Protein AF-A0A961G6R4-F1 (afdb_monomer_lite)

Structure (mmCIF, N/CA/C/O backbone):
data_AF-A0A961G6R4-F1
#
_entry.id   AF-A0A961G6R4-F1
#
loop_
_atom_site.group_PDB
_atom_site.id
_atom_site.type_symbol
_atom_site.label_atom_id
_atom_site.label_alt_id
_atom_site.label_comp_id
_atom_site.label_asym_id
_atom_site.label_entity_id
_atom_site.label_seq_id
_atom_site.pdbx_PDB_ins_code
_atom_site.Cartn_x
_atom_site.Cartn_y
_atom_site.Cartn_z
_atom_site.occupancy
_atom_site.B_iso_or_equiv
_atom_site.auth_seq_id
_atom_site.auth_comp_id
_atom_site.auth_asym_id
_atom_site.auth_atom_id
_atom_site.pdbx_PDB_model_num
ATOM 1 N N . MET A 1 1 ? -37.077 17.830 -6.911 1.00 48.38 1 MET A N 1
ATOM 2 C CA . MET A 1 1 ? -36.788 17.066 -8.149 1.00 48.38 1 MET A CA 1
ATOM 3 C C . MET A 1 1 ? -35.279 16.783 -8.187 1.00 48.38 1 MET A C 1
ATOM 5 O O . MET A 1 1 ? -34.635 16.987 -9.205 1.00 48.38 1 MET A O 1
ATOM 9 N N . ASP A 1 2 ? -34.713 16.313 -7.059 1.00 54.62 2 ASP A N 1
ATOM 10 C CA . ASP A 1 2 ? -33.276 16.476 -6.733 1.00 54.62 2 ASP A CA 1
ATOM 11 C C . ASP A 1 2 ? -32.543 15.176 -6.370 1.00 54.62 2 ASP A C 1
ATOM 13 O O . ASP A 1 2 ? -31.316 15.143 -6.306 1.00 54.62 2 ASP A O 1
ATOM 17 N N . THR A 1 3 ? -33.260 14.065 -6.207 1.00 58.22 3 THR A N 1
ATOM 18 C CA . THR A 1 3 ? -32.663 12.764 -5.862 1.00 58.22 3 THR A CA 1
ATOM 19 C C . THR A 1 3 ? -31.871 12.145 -7.023 1.00 58.22 3 THR A C 1
ATOM 21 O O . THR A 1 3 ? -30.867 11.470 -6.801 1.00 58.22 3 THR A O 1
ATOM 24 N N . SER A 1 4 ? -32.246 12.428 -8.279 1.00 57.31 4 SER A N 1
ATOM 25 C CA . SER A 1 4 ? -31.562 11.881 -9.465 1.00 57.31 4 SER A CA 1
ATOM 26 C C . SER A 1 4 ? -30.186 12.512 -9.726 1.00 57.31 4 SER A C 1
ATOM 28 O O . SER A 1 4 ? -29.260 11.807 -10.129 1.00 57.31 4 SER A O 1
ATOM 30 N N . LYS A 1 5 ? -30.011 13.816 -9.456 1.00 56.66 5 LYS A N 1
ATOM 31 C CA . LYS A 1 5 ? -28.704 14.488 -9.587 1.00 56.66 5 LYS A CA 1
ATOM 32 C C . LYS A 1 5 ? -27.712 13.973 -8.545 1.00 56.66 5 LYS A C 1
ATOM 34 O O . LYS A 1 5 ? -26.575 13.686 -8.901 1.00 56.66 5 LYS A O 1
ATOM 39 N N . SER A 1 6 ? -28.165 13.791 -7.303 1.00 62.06 6 SER A N 1
ATOM 40 C CA . SER A 1 6 ? -27.353 13.244 -6.208 1.00 62.06 6 SER A CA 1
ATOM 41 C C . SER A 1 6 ? -26.904 11.802 -6.483 1.00 62.06 6 SER A C 1
ATOM 43 O O . SER A 1 6 ? -25.732 11.494 -6.305 1.00 62.06 6 SER A O 1
ATOM 45 N N . SER A 1 7 ? -27.781 10.951 -7.035 1.00 69.62 7 SER A N 1
ATOM 46 C CA . SER A 1 7 ? -27.432 9.572 -7.419 1.00 69.62 7 SER A CA 1
ATOM 47 C C . SER A 1 7 ? -26.374 9.505 -8.529 1.00 69.62 7 SER A C 1
ATOM 49 O O . SER A 1 7 ? -25.416 8.745 -8.411 1.00 69.62 7 SER A O 1
ATOM 51 N N . LYS A 1 8 ? -26.485 10.331 -9.579 1.00 73.31 8 LYS A N 1
ATOM 52 C CA . LYS A 1 8 ? -25.474 10.379 -10.654 1.00 73.31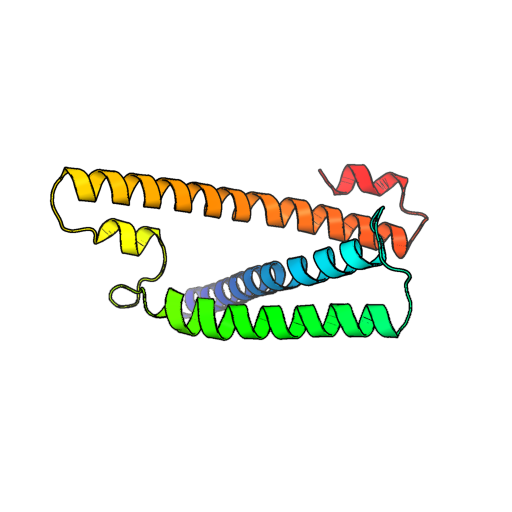 8 LYS A CA 1
ATOM 53 C C . LYS A 1 8 ? -24.127 10.913 -10.160 1.00 73.31 8 LYS A C 1
ATOM 55 O O . LYS A 1 8 ? -23.086 10.415 -10.578 1.00 73.31 8 LYS A O 1
ATOM 60 N N . LEU A 1 9 ? -24.154 11.895 -9.257 1.00 77.19 9 LEU A N 1
ATOM 61 C CA . LEU A 1 9 ? -22.950 12.442 -8.634 1.00 77.19 9 LEU A CA 1
ATOM 62 C C . LEU A 1 9 ? -22.281 11.412 -7.710 1.00 77.19 9 LEU A C 1
ATOM 64 O O . LEU A 1 9 ? -21.065 11.263 -7.744 1.00 77.19 9 LEU A O 1
ATOM 68 N N . ALA A 1 10 ? -23.076 10.656 -6.946 1.00 81.69 10 ALA A N 1
ATOM 69 C CA . ALA A 1 10 ? -22.595 9.576 -6.091 1.00 81.69 10 ALA A CA 1
ATOM 70 C C . ALA A 1 10 ? -21.928 8.461 -6.907 1.00 81.69 10 ALA A C 1
ATOM 72 O O . ALA A 1 10 ? -20.819 8.061 -6.579 1.00 81.69 10 ALA A O 1
ATOM 73 N N . VAL A 1 11 ? -22.538 8.027 -8.017 1.00 86.38 11 VAL A N 1
ATOM 74 C CA . VAL A 1 11 ? -21.930 7.032 -8.919 1.00 86.38 11 VAL A CA 1
ATOM 75 C C . VAL A 1 11 ? -20.605 7.542 -9.492 1.00 86.38 11 VAL A C 1
ATOM 77 O O . VAL A 1 11 ? -19.625 6.801 -9.500 1.00 86.38 11 VAL A O 1
ATOM 80 N N . GLY A 1 12 ? -20.542 8.808 -9.919 1.00 87.50 12 GLY A N 1
ATOM 81 C CA . GLY A 1 12 ? -19.299 9.416 -10.406 1.00 87.50 12 GLY A CA 1
ATOM 82 C C . GLY A 1 12 ? -18.192 9.435 -9.348 1.00 87.50 12 GLY A C 1
ATOM 83 O O . GLY A 1 12 ? -17.055 9.074 -9.642 1.00 87.50 12 GLY A O 1
ATOM 84 N N . LEU A 1 13 ? -18.532 9.783 -8.104 1.00 88.19 13 LEU A N 1
ATOM 85 C CA . LEU A 1 13 ? -17.597 9.765 -6.977 1.00 88.19 13 LEU A CA 1
ATOM 86 C C . LEU A 1 13 ? -17.134 8.347 -6.630 1.00 88.19 13 LEU A C 1
ATOM 88 O O . LEU A 1 13 ? -15.949 8.145 -6.386 1.00 88.19 13 LEU A O 1
ATOM 92 N N . THR A 1 14 ? -18.029 7.356 -6.646 1.00 87.44 14 THR A N 1
ATOM 93 C CA . THR A 1 14 ? -17.670 5.955 -6.386 1.00 87.44 14 THR A CA 1
ATOM 94 C C . THR A 1 14 ? -16.736 5.412 -7.462 1.00 87.44 14 THR A C 1
ATOM 96 O O . THR A 1 14 ? -15.726 4.801 -7.129 1.00 87.44 14 THR A O 1
ATOM 99 N N . VAL A 1 15 ? -17.021 5.667 -8.742 1.00 89.75 15 VAL A N 1
ATOM 100 C CA . VAL A 1 15 ? -16.141 5.249 -9.847 1.00 89.75 15 VAL A CA 1
ATOM 101 C C . VAL A 1 15 ? -14.783 5.945 -9.754 1.00 89.75 15 VAL A C 1
ATOM 103 O O . VAL A 1 15 ? -13.758 5.289 -9.926 1.00 89.75 15 VAL A O 1
ATOM 106 N N . GLY A 1 16 ? -14.759 7.239 -9.419 1.00 86.44 16 GLY A N 1
ATOM 107 C CA . GLY A 1 16 ? -13.517 7.976 -9.183 1.00 86.44 16 GLY A CA 1
ATOM 108 C C . GLY A 1 16 ? -12.700 7.393 -8.028 1.00 86.44 16 GLY A C 1
ATOM 109 O O . GLY A 1 16 ? -11.517 7.120 -8.196 1.00 86.44 16 GLY A O 1
ATOM 110 N N . ALA A 1 17 ? -13.333 7.125 -6.885 1.00 85.31 17 ALA A N 1
ATOM 111 C CA . ALA A 1 17 ? -12.675 6.529 -5.723 1.00 85.31 17 ALA A CA 1
ATOM 112 C C . ALA A 1 17 ? -12.128 5.125 -6.025 1.00 85.31 17 ALA A C 1
ATOM 114 O O . ALA A 1 17 ? -10.987 4.823 -5.687 1.00 85.31 17 ALA A O 1
ATOM 115 N N . ILE A 1 18 ? -12.906 4.290 -6.719 1.00 85.81 18 ILE A N 1
ATOM 116 C CA . ILE A 1 18 ? -12.470 2.970 -7.191 1.00 85.81 18 ILE A CA 1
ATOM 117 C C . ILE A 1 18 ? -11.254 3.108 -8.115 1.00 85.81 18 ILE A C 1
ATOM 119 O O . ILE A 1 18 ? -10.275 2.388 -7.945 1.00 85.81 18 ILE A O 1
ATOM 123 N N . GLY A 1 19 ? -11.289 4.054 -9.058 1.00 83.00 19 GLY A N 1
ATOM 124 C CA . GLY A 1 19 ? -10.178 4.323 -9.970 1.00 83.00 19 GLY A CA 1
ATOM 125 C C . GLY A 1 19 ? -8.895 4.732 -9.246 1.00 83.00 19 GLY A C 1
ATOM 126 O O . GLY A 1 19 ? -7.828 4.226 -9.578 1.00 83.00 19 GLY A O 1
ATOM 127 N N . VAL A 1 20 ? -8.997 5.582 -8.220 1.00 81.44 20 VAL A N 1
ATOM 128 C CA . VAL A 1 20 ? -7.849 5.976 -7.387 1.00 81.44 20 VAL A CA 1
ATOM 129 C C . VAL A 1 20 ? -7.282 4.773 -6.629 1.00 81.44 20 VAL A C 1
ATOM 131 O O . VAL A 1 20 ? -6.077 4.550 -6.673 1.00 81.44 20 VAL A O 1
ATOM 134 N N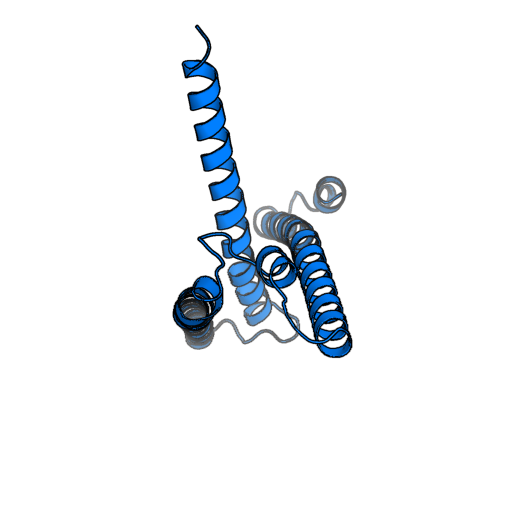 . VAL A 1 21 ? -8.134 3.958 -5.996 1.00 81.06 21 VAL A N 1
ATOM 135 C CA . VAL A 1 21 ? -7.696 2.783 -5.218 1.00 81.06 21 VAL A CA 1
ATOM 136 C C . VAL A 1 21 ? -7.040 1.725 -6.108 1.00 81.06 21 VAL A C 1
ATOM 138 O O . VAL A 1 21 ? -5.987 1.196 -5.765 1.00 81.06 21 VAL A O 1
ATOM 141 N N . PHE A 1 22 ? -7.628 1.419 -7.267 1.00 80.69 22 PHE A N 1
ATOM 142 C CA . PHE A 1 22 ? -7.016 0.472 -8.204 1.00 80.69 22 PHE A CA 1
ATOM 143 C C . PHE A 1 22 ? -5.740 1.023 -8.843 1.00 80.69 22 PHE A C 1
ATOM 145 O O . PHE A 1 22 ? -4.822 0.247 -9.109 1.00 80.69 22 PHE A O 1
ATOM 152 N N . GLY A 1 23 ? -5.664 2.340 -9.058 1.00 78.00 23 GLY A N 1
ATOM 153 C CA . GLY A 1 23 ? -4.441 3.010 -9.489 1.00 78.00 23 GLY A CA 1
ATOM 154 C C . GLY A 1 23 ? -3.314 2.817 -8.477 1.00 78.00 23 GLY A C 1
ATOM 155 O O . GLY A 1 23 ? -2.250 2.328 -8.843 1.00 78.00 23 GLY A O 1
ATOM 156 N N . ASP A 1 24 ? -3.581 3.104 -7.204 1.00 81.44 24 ASP A N 1
ATOM 157 C CA . ASP A 1 24 ? -2.628 2.965 -6.099 1.00 81.44 24 ASP A CA 1
ATOM 158 C C . ASP A 1 24 ? -2.062 1.535 -5.997 1.00 81.44 24 ASP A C 1
ATOM 160 O O . ASP A 1 24 ? -0.848 1.339 -6.058 1.00 81.44 24 ASP A O 1
ATOM 164 N N . ILE A 1 25 ? -2.938 0.519 -6.008 1.00 81.44 25 ILE A N 1
ATOM 165 C CA . ILE A 1 25 ? -2.558 -0.908 -5.956 1.00 81.44 25 ILE A CA 1
ATOM 166 C C . ILE A 1 25 ? -1.649 -1.318 -7.132 1.00 81.44 25 ILE A C 1
ATOM 168 O O . ILE A 1 25 ? -0.783 -2.183 -6.982 1.00 81.44 25 ILE A O 1
ATOM 172 N N . GLY A 1 26 ? -1.850 -0.730 -8.314 1.00 75.62 26 GLY A N 1
ATOM 173 C CA . GLY A 1 26 ? -1.109 -1.076 -9.527 1.00 75.62 26 GLY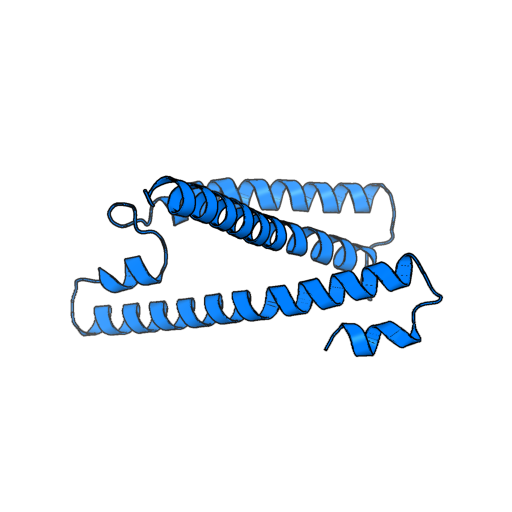 A CA 1
ATOM 174 C C . GLY A 1 26 ? 0.293 -0.469 -9.613 1.00 75.62 26 GLY A C 1
ATOM 175 O O . GLY A 1 26 ? 1.143 -1.007 -10.324 1.00 75.62 26 GLY A O 1
ATOM 176 N N . THR A 1 27 ? 0.565 0.622 -8.891 1.00 80.31 27 THR A N 1
ATOM 177 C CA . THR A 1 27 ? 1.852 1.338 -8.982 1.00 80.31 27 THR A CA 1
ATOM 178 C C . THR A 1 27 ? 3.004 0.574 -8.331 1.00 80.31 27 THR A C 1
ATOM 180 O O . THR A 1 27 ? 4.101 0.520 -8.891 1.00 80.31 27 THR A O 1
ATOM 183 N N . SER A 1 28 ? 2.771 -0.074 -7.186 1.00 81.88 28 SER A N 1
ATOM 184 C CA . SER A 1 28 ? 3.835 -0.738 -6.421 1.00 81.88 28 SER A CA 1
ATOM 185 C C . SER A 1 28 ? 4.473 -1.922 -7.168 1.00 81.88 28 SER A C 1
ATOM 187 O O . SER A 1 28 ? 5.703 -2.007 -7.187 1.00 81.88 28 SER A O 1
ATOM 189 N N . PRO A 1 29 ? 3.708 -2.815 -7.837 1.00 82.56 29 PRO A N 1
ATOM 190 C CA . PRO A 1 29 ? 4.290 -3.856 -8.685 1.00 82.56 29 PRO A CA 1
ATOM 191 C C . PRO A 1 29 ? 5.093 -3.298 -9.866 1.00 82.56 29 PRO A C 1
ATOM 193 O O . PRO A 1 29 ? 6.140 -3.843 -10.198 1.00 82.56 29 PRO A O 1
ATOM 196 N N . LEU A 1 30 ? 4.649 -2.197 -10.482 1.00 80.56 30 LEU A N 1
ATOM 197 C CA . LEU A 1 30 ? 5.377 -1.575 -11.593 1.00 80.56 30 LEU A CA 1
ATOM 198 C C . LEU A 1 30 ? 6.732 -1.021 -11.138 1.00 80.56 30 LEU A C 1
ATOM 200 O O . LEU A 1 30 ? 7.742 -1.255 -11.804 1.00 80.56 30 LEU A O 1
ATOM 204 N N . TYR A 1 31 ? 6.771 -0.359 -9.978 1.00 78.06 31 TYR A N 1
ATOM 205 C CA . TYR A 1 31 ? 8.018 0.129 -9.389 1.00 78.06 31 TYR A CA 1
ATOM 206 C C . TYR A 1 31 ? 8.958 -1.019 -9.023 1.00 78.06 31 TYR A C 1
ATOM 208 O O . TYR A 1 31 ? 10.118 -1.027 -9.425 1.00 78.06 31 TYR A O 1
ATOM 216 N N . ALA A 1 32 ? 8.454 -2.023 -8.304 1.00 83.56 32 ALA A N 1
ATOM 217 C CA . ALA A 1 32 ? 9.267 -3.155 -7.880 1.00 83.56 32 ALA A CA 1
ATOM 218 C C . ALA A 1 32 ? 9.840 -3.935 -9.078 1.00 83.56 32 ALA A C 1
ATOM 220 O O . ALA A 1 32 ? 10.960 -4.439 -9.004 1.00 83.56 32 ALA A O 1
ATOM 221 N N . LEU A 1 33 ? 9.107 -3.999 -10.196 1.00 84.06 33 LEU A N 1
ATOM 222 C CA . LEU A 1 33 ? 9.563 -4.667 -11.411 1.00 84.06 33 LEU A CA 1
ATOM 223 C C . LEU A 1 33 ? 10.696 -3.865 -12.049 1.00 84.06 33 LEU A C 1
ATOM 225 O O . LEU A 1 33 ? 11.746 -4.433 -12.349 1.00 84.06 33 LEU A O 1
ATOM 229 N N . ARG A 1 34 ? 10.507 -2.547 -12.194 1.00 78.56 34 ARG A N 1
ATOM 230 C CA . ARG A 1 34 ? 11.545 -1.639 -12.689 1.00 78.56 34 ARG A CA 1
ATOM 231 C C . ARG A 1 34 ? 12.803 -1.721 -11.831 1.00 78.56 34 ARG A C 1
ATOM 233 O O . ARG A 1 34 ? 13.873 -1.942 -12.379 1.00 78.56 34 ARG A O 1
ATOM 240 N N . GLU A 1 35 ? 12.681 -1.619 -10.514 1.00 81.81 35 GLU A N 1
ATOM 241 C CA . GLU A 1 35 ? 13.832 -1.647 -9.608 1.00 81.81 35 GLU A CA 1
ATOM 242 C C . GLU A 1 35 ? 14.586 -2.984 -9.688 1.00 81.81 35 GLU A C 1
ATOM 244 O O . GLU A 1 35 ? 15.812 -3.015 -9.768 1.00 81.81 35 GLU A O 1
ATOM 249 N N . SER A 1 36 ? 13.860 -4.103 -9.764 1.00 82.25 36 SER A N 1
ATOM 250 C CA . SER A 1 36 ? 14.471 -5.438 -9.831 1.00 82.25 36 SER A CA 1
ATOM 251 C C . SER A 1 36 ? 15.263 -5.718 -11.119 1.00 82.25 36 SER A C 1
ATOM 253 O O . SER A 1 36 ? 16.173 -6.551 -11.107 1.00 82.25 36 SER A O 1
ATOM 255 N N . LEU A 1 37 ? 14.927 -5.039 -12.222 1.00 78.62 37 LEU A N 1
ATOM 256 C CA . LEU A 1 37 ? 15.506 -5.275 -13.552 1.00 78.62 37 LEU A CA 1
ATOM 257 C C . LEU A 1 37 ? 16.387 -4.121 -14.056 1.00 78.62 37 LEU A C 1
ATOM 259 O O . LEU A 1 37 ? 17.211 -4.342 -14.940 1.00 78.62 37 LEU A O 1
ATOM 263 N N . ALA A 1 38 ? 16.208 -2.906 -13.533 1.00 69.19 38 ALA A N 1
ATOM 264 C CA . ALA A 1 38 ? 16.841 -1.682 -14.027 1.00 69.19 38 ALA A CA 1
ATOM 265 C C . ALA A 1 38 ? 17.509 -0.821 -12.933 1.00 69.19 38 ALA A C 1
ATOM 267 O O . ALA A 1 38 ? 18.036 0.240 -13.258 1.00 69.19 38 ALA A O 1
ATOM 268 N N . GLY A 1 39 ? 17.502 -1.245 -11.663 1.00 64.06 39 GLY A N 1
ATOM 269 C CA . GLY A 1 39 ? 18.241 -0.562 -10.591 1.00 64.06 39 GLY A CA 1
ATOM 270 C C . GLY A 1 39 ? 19.764 -0.735 -10.708 1.00 64.06 39 GLY A C 1
ATOM 271 O O . GLY A 1 39 ? 20.246 -1.584 -11.458 1.00 64.06 39 GLY A O 1
ATOM 272 N N . GLU A 1 40 ? 20.547 0.013 -9.917 1.00 59.81 40 GLU A N 1
ATOM 273 C CA . GLU A 1 40 ? 22.024 -0.117 -9.851 1.00 59.81 40 GLU A CA 1
ATOM 274 C C . GLU A 1 40 ? 22.498 -1.556 -9.556 1.00 59.81 40 GLU A C 1
ATOM 276 O O . GLU A 1 40 ? 23.604 -1.941 -9.927 1.00 59.81 40 GLU A O 1
ATOM 281 N N . HIS A 1 41 ? 21.643 -2.355 -8.911 1.00 65.31 41 HIS A N 1
ATOM 282 C CA . HIS A 1 41 ? 21.865 -3.765 -8.574 1.00 65.31 41 HIS A CA 1
ATOM 283 C C . HIS A 1 41 ? 20.910 -4.708 -9.332 1.00 65.31 41 HIS A C 1
ATOM 285 O O . HIS A 1 41 ? 20.634 -5.819 -8.874 1.00 65.31 41 HIS A O 1
ATOM 291 N N . GLY A 1 42 ? 20.359 -4.254 -10.462 1.00 65.44 42 GLY A N 1
ATOM 292 C CA . GLY A 1 42 ? 19.371 -4.983 -11.248 1.00 65.44 42 GLY A CA 1
ATOM 293 C C . GLY A 1 42 ? 19.906 -6.315 -11.768 1.00 65.44 42 GLY A C 1
ATOM 294 O O . GLY A 1 42 ? 21.061 -6.439 -12.185 1.00 65.44 42 GLY A O 1
ATOM 295 N N . LEU A 1 43 ? 19.052 -7.338 -11.753 1.00 73.19 43 LEU A N 1
ATOM 296 C CA . LEU A 1 43 ? 19.379 -8.616 -12.376 1.00 73.19 43 LEU A CA 1
ATOM 297 C C . LEU A 1 43 ? 19.523 -8.425 -13.888 1.00 73.19 43 LEU A C 1
ATOM 299 O O . LEU A 1 43 ? 18.769 -7.672 -14.501 1.00 73.19 43 LEU A O 1
ATOM 303 N N . ALA A 1 44 ? 20.440 -9.171 -14.510 1.00 75.62 44 ALA A N 1
ATOM 304 C CA . ALA A 1 44 ? 20.520 -9.212 -15.967 1.00 75.62 44 ALA A CA 1
ATOM 305 C C . ALA A 1 44 ? 19.135 -9.543 -16.545 1.00 75.62 44 ALA A C 1
ATOM 307 O O . ALA A 1 44 ? 18.492 -10.499 -16.091 1.00 75.62 44 ALA A O 1
ATOM 308 N N . THR A 1 45 ? 18.695 -8.770 -17.540 1.00 77.12 45 THR A N 1
ATOM 309 C CA . THR A 1 45 ? 17.387 -8.861 -18.209 1.00 77.12 45 THR A CA 1
ATOM 310 C C . THR A 1 45 ? 17.293 -10.101 -19.104 1.00 77.12 45 THR A C 1
ATOM 312 O O . THR A 1 45 ? 17.103 -10.039 -20.314 1.00 77.12 45 THR A O 1
ATOM 315 N N . THR A 1 46 ? 17.456 -11.268 -18.486 1.00 85.12 46 THR A N 1
ATOM 316 C CA . THR A 1 46 ? 17.255 -12.583 -19.089 1.00 85.12 46 THR A CA 1
ATOM 317 C C . THR A 1 46 ? 15.808 -13.021 -18.889 1.00 85.12 46 THR A C 1
ATOM 319 O O . THR A 1 46 ? 15.189 -12.707 -17.871 1.00 85.12 46 THR A O 1
ATOM 322 N N . GLU A 1 47 ? 15.272 -13.784 -19.840 1.00 84.88 47 GLU A N 1
ATOM 323 C CA . GLU A 1 47 ? 13.895 -14.294 -19.793 1.00 84.88 47 GLU A CA 1
ATOM 324 C C . GLU A 1 47 ? 13.595 -15.040 -18.480 1.00 84.88 47 GLU A C 1
ATOM 326 O O . GLU A 1 47 ? 12.562 -14.812 -17.852 1.00 84.88 47 GLU A O 1
ATOM 331 N N . ALA A 1 48 ? 14.544 -15.853 -18.005 1.00 88.19 48 ALA A N 1
ATOM 332 C CA . ALA A 1 48 ? 14.429 -16.578 -16.742 1.00 88.19 48 ALA A CA 1
ATOM 333 C C . ALA A 1 48 ? 14.274 -15.649 -15.523 1.00 88.19 48 ALA A C 1
ATOM 335 O O . ALA A 1 48 ? 13.440 -15.913 -14.657 1.00 88.19 48 ALA A O 1
ATOM 336 N N . ASN A 1 49 ? 15.032 -14.549 -15.463 1.00 86.06 49 ASN A N 1
ATOM 337 C CA . ASN A 1 49 ? 14.952 -13.596 -14.353 1.00 86.06 49 ASN A CA 1
ATOM 338 C C . ASN A 1 49 ? 13.640 -12.809 -14.380 1.00 86.06 49 ASN A C 1
ATOM 340 O O . ASN A 1 49 ? 13.015 -12.634 -13.337 1.00 86.06 49 ASN A O 1
ATOM 344 N N . VAL A 1 50 ? 13.187 -12.391 -15.565 1.00 87.62 50 VAL A N 1
ATOM 345 C CA . VAL A 1 50 ? 11.908 -11.681 -15.726 1.00 87.62 50 VAL A CA 1
ATOM 346 C C . VAL A 1 50 ? 10.746 -12.566 -15.276 1.00 87.62 50 VAL A C 1
ATOM 348 O O . VAL A 1 50 ? 9.933 -12.147 -14.453 1.00 87.62 50 VAL A O 1
ATOM 351 N N . LEU A 1 51 ? 10.692 -13.814 -15.750 1.00 89.88 51 LEU A N 1
ATOM 352 C CA . LEU A 1 51 ? 9.656 -14.768 -15.347 1.00 89.88 51 LEU A CA 1
ATOM 353 C C . LEU A 1 51 ? 9.738 -15.113 -13.852 1.00 89.88 51 LEU A C 1
ATOM 355 O O . LEU A 1 51 ? 8.704 -15.252 -13.198 1.00 89.88 51 LEU A O 1
ATOM 359 N N . GLY A 1 52 ? 10.949 -15.201 -13.295 1.00 89.50 52 GLY A N 1
ATOM 360 C CA . GLY A 1 52 ? 11.172 -15.404 -11.864 1.00 89.50 52 GLY A CA 1
ATOM 361 C C . GLY A 1 52 ? 10.603 -14.267 -11.013 1.00 89.50 52 GLY A C 1
ATOM 362 O O . GLY A 1 52 ? 9.832 -14.522 -10.086 1.00 89.50 52 GLY A O 1
ATOM 363 N N . VAL A 1 53 ? 10.916 -13.014 -11.358 1.00 89.81 53 VAL A N 1
ATOM 364 C CA . VAL A 1 53 ? 10.390 -11.826 -10.666 1.00 89.81 53 VAL A CA 1
ATOM 365 C C . VAL A 1 53 ? 8.868 -11.752 -10.788 1.00 89.81 53 VAL A C 1
ATOM 367 O O . VAL A 1 53 ? 8.187 -11.588 -9.777 1.00 89.81 53 VAL A O 1
ATOM 370 N N . LEU A 1 54 ? 8.316 -11.935 -11.993 1.00 89.94 54 LEU A N 1
ATOM 371 C CA . LEU A 1 54 ? 6.866 -11.909 -12.212 1.00 89.94 54 LEU A CA 1
ATOM 372 C C . LEU A 1 54 ? 6.139 -12.985 -11.396 1.00 89.94 54 LEU A C 1
ATOM 374 O O . LEU A 1 54 ? 5.095 -12.710 -10.805 1.00 89.94 54 LEU A O 1
ATOM 378 N N . SER A 1 55 ? 6.705 -14.191 -11.313 1.00 93.38 55 SER A N 1
ATOM 379 C CA . SER A 1 55 ? 6.162 -15.277 -10.491 1.00 93.38 55 SER A CA 1
ATOM 380 C C . SER A 1 55 ? 6.159 -14.917 -9.002 1.00 93.38 55 SER A C 1
ATOM 382 O O . SER A 1 55 ? 5.140 -15.078 -8.327 1.00 93.38 55 SER A O 1
ATOM 384 N N . LEU A 1 56 ? 7.263 -14.365 -8.486 1.00 91.62 56 LEU A N 1
ATOM 385 C CA . LEU A 1 56 ? 7.352 -13.922 -7.092 1.00 91.62 56 LEU A CA 1
ATOM 386 C C . LEU A 1 56 ? 6.356 -12.805 -6.781 1.00 91.62 56 LEU A C 1
ATOM 388 O O . LEU A 1 56 ? 5.708 -12.841 -5.735 1.00 91.62 56 LEU A O 1
ATOM 392 N N . MET A 1 57 ? 6.190 -11.843 -7.689 1.00 90.56 57 MET A N 1
ATOM 393 C CA . MET A 1 57 ? 5.192 -10.783 -7.551 1.00 90.56 57 MET A CA 1
ATOM 394 C C . MET A 1 57 ? 3.776 -11.338 -7.508 1.00 90.56 57 MET A C 1
ATOM 396 O O . MET A 1 57 ? 3.012 -11.000 -6.605 1.00 90.56 57 MET A O 1
ATOM 400 N N . PHE A 1 58 ? 3.443 -12.219 -8.451 1.00 92.31 58 PHE A N 1
ATOM 401 C CA . PHE A 1 58 ? 2.136 -12.855 -8.519 1.00 92.31 58 PHE A CA 1
ATOM 402 C C . PHE A 1 58 ? 1.814 -13.599 -7.219 1.00 92.31 58 PHE A C 1
ATOM 404 O O . PHE A 1 58 ? 0.791 -13.332 -6.587 1.00 92.31 58 PHE A O 1
ATOM 411 N N . TRP A 1 59 ? 2.711 -14.479 -6.768 1.00 94.94 59 TRP A N 1
ATOM 412 C CA . TRP A 1 59 ? 2.497 -15.249 -5.544 1.00 94.94 59 TRP A CA 1
ATOM 413 C C . TRP A 1 59 ? 2.482 -14.380 -4.289 1.00 94.94 59 TRP A C 1
ATOM 415 O O . TRP A 1 59 ? 1.656 -14.612 -3.407 1.00 94.94 59 TRP A O 1
ATOM 425 N N . SER A 1 60 ? 3.334 -13.356 -4.220 1.00 91.88 60 SER A N 1
ATOM 426 C CA . SER A 1 60 ? 3.335 -12.393 -3.118 1.00 91.88 60 SER A CA 1
ATOM 427 C C . SER A 1 60 ? 1.989 -11.675 -3.010 1.00 91.88 60 SER A C 1
ATOM 429 O O . SER A 1 60 ? 1.383 -11.684 -1.939 1.00 91.88 60 SER A O 1
ATOM 431 N N . LEU A 1 61 ? 1.459 -11.143 -4.117 1.00 90.25 61 LEU A N 1
ATOM 432 C CA . LEU A 1 61 ? 0.154 -10.475 -4.138 1.00 90.25 61 LEU A CA 1
ATOM 433 C C . LEU A 1 61 ? -0.976 -11.427 -3.737 1.00 90.25 61 LEU A C 1
ATOM 435 O O . LEU A 1 61 ? -1.789 -11.079 -2.881 1.00 90.25 61 LEU A O 1
ATOM 439 N N . VAL A 1 62 ? -1.001 -12.645 -4.289 1.00 92.88 62 VAL A N 1
ATOM 440 C CA . VAL A 1 62 ? -2.017 -13.656 -3.950 1.00 92.88 62 VAL A CA 1
ATOM 441 C C . VAL A 1 62 ? -1.986 -13.981 -2.457 1.00 92.88 62 VAL A C 1
ATOM 443 O O . VAL A 1 62 ? -3.034 -13.974 -1.809 1.00 92.88 62 VAL A O 1
ATOM 446 N N . ILE A 1 63 ? -0.804 -14.226 -1.888 1.00 94.25 63 ILE A N 1
ATOM 447 C CA . ILE A 1 63 ? -0.638 -14.574 -0.470 1.00 94.25 63 ILE A CA 1
ATOM 448 C C . ILE A 1 63 ? -0.995 -13.391 0.432 1.00 94.25 63 ILE A C 1
ATOM 450 O O . ILE A 1 63 ? -1.743 -13.556 1.397 1.00 94.25 63 ILE A O 1
ATOM 454 N N . VAL A 1 64 ? -0.497 -12.193 0.122 1.00 91.38 64 VAL A N 1
ATOM 455 C CA . VAL A 1 64 ? -0.756 -10.980 0.905 1.00 91.38 64 VAL A CA 1
ATOM 456 C C . VAL A 1 64 ? -2.247 -10.653 0.905 1.00 91.38 64 VAL A C 1
ATOM 458 O O . VAL A 1 64 ? -2.824 -10.449 1.973 1.00 91.38 64 VAL A O 1
ATOM 461 N N . ILE A 1 65 ? -2.898 -10.651 -0.257 1.00 90.38 65 ILE A N 1
ATOM 462 C CA . ILE A 1 65 ? -4.324 -10.325 -0.356 1.00 90.38 65 ILE A CA 1
ATOM 463 C C . ILE A 1 65 ? -5.168 -11.416 0.314 1.00 90.38 65 ILE A C 1
ATOM 465 O O . ILE A 1 65 ? -6.041 -11.10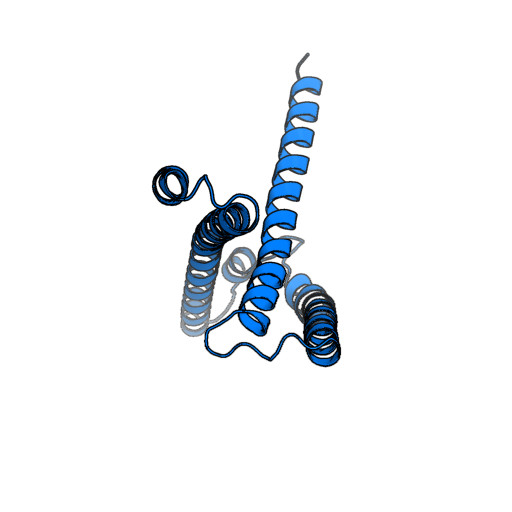6 1.121 1.00 90.38 65 ILE A O 1
ATOM 469 N N . SER A 1 66 ? -4.886 -12.693 0.050 1.00 91.62 66 SER A N 1
ATOM 470 C CA . SER A 1 66 ? -5.719 -13.791 0.556 1.00 91.62 66 SER A CA 1
ATOM 471 C C . SER A 1 66 ? -5.534 -14.028 2.053 1.00 91.62 66 SER A C 1
ATOM 473 O O . SER A 1 66 ? -6.504 -14.094 2.803 1.00 91.62 66 SER A O 1
ATOM 475 N N . ILE A 1 67 ? -4.291 -14.160 2.516 1.00 92.44 67 ILE A N 1
ATOM 476 C CA . ILE A 1 67 ? -4.013 -14.558 3.900 1.00 92.44 67 ILE A CA 1
ATOM 477 C C . ILE A 1 67 ? -3.984 -13.333 4.808 1.00 92.44 67 ILE A C 1
ATOM 479 O O . ILE A 1 67 ? -4.741 -13.276 5.775 1.00 92.44 67 ILE A O 1
ATOM 483 N N . LYS A 1 68 ? -3.140 -12.339 4.505 1.00 87.94 68 LYS A N 1
ATOM 484 C CA . LYS A 1 68 ? -3.008 -11.154 5.363 1.00 87.94 68 LYS A CA 1
ATOM 485 C C . LYS A 1 68 ? -4.286 -10.316 5.323 1.00 87.94 68 LYS A C 1
ATOM 487 O O . LYS A 1 68 ? -4.832 -10.025 6.382 1.00 87.94 68 LYS A O 1
ATOM 492 N N . TYR A 1 69 ? -4.779 -9.931 4.145 1.00 86.31 69 TYR A N 1
ATOM 493 C CA . TYR A 1 69 ? -5.927 -9.021 4.080 1.00 86.31 69 TYR A CA 1
ATOM 494 C C . TYR A 1 69 ? -7.259 -9.727 4.323 1.00 86.31 69 TYR A C 1
ATOM 496 O O . TYR A 1 69 ? -7.923 -9.423 5.309 1.00 86.31 69 TYR A O 1
ATOM 504 N N . ILE A 1 70 ? -7.646 -10.681 3.476 1.00 86.81 70 ILE A N 1
ATOM 505 C CA . ILE A 1 70 ? -8.945 -11.360 3.600 1.00 86.81 70 ILE A CA 1
ATOM 506 C C . ILE A 1 70 ? -8.983 -12.238 4.863 1.00 86.81 70 ILE A C 1
ATOM 508 O O . ILE A 1 70 ? -9.953 -12.201 5.617 1.00 86.81 70 ILE A O 1
ATOM 512 N N . GLY A 1 71 ? -7.925 -13.010 5.119 1.00 86.19 71 GLY A N 1
ATOM 513 C CA . GLY A 1 71 ? -7.886 -13.977 6.216 1.00 86.19 71 GLY A CA 1
ATOM 514 C C . GLY A 1 71 ? -7.709 -13.382 7.616 1.00 86.19 71 GLY A C 1
ATOM 515 O O . GLY A 1 71 ? -8.182 -13.988 8.578 1.00 86.19 71 GLY A O 1
ATOM 516 N N . ILE A 1 72 ? -7.044 -12.228 7.752 1.00 84.69 72 ILE A N 1
ATOM 517 C CA . ILE A 1 72 ? -6.723 -11.627 9.059 1.00 84.69 72 ILE A CA 1
ATOM 518 C C . ILE A 1 72 ? -7.324 -10.227 9.182 1.00 84.69 72 ILE A C 1
ATOM 520 O O . ILE A 1 72 ? -8.167 -10.007 10.047 1.00 84.69 72 ILE A O 1
ATOM 524 N N . VAL A 1 73 ? -6.912 -9.282 8.332 1.00 82.69 73 VAL A N 1
ATOM 525 C CA . VAL A 1 73 ? -7.255 -7.856 8.493 1.00 82.69 73 VAL A CA 1
ATOM 526 C C . VAL A 1 73 ? -8.758 -7.613 8.366 1.00 82.69 73 VAL A C 1
ATOM 528 O O . VAL A 1 73 ? -9.331 -6.942 9.214 1.00 82.69 73 VAL A O 1
ATOM 531 N N . MET A 1 74 ? -9.414 -8.197 7.363 1.00 78.19 74 MET A N 1
ATOM 532 C CA . MET A 1 74 ? -10.857 -8.044 7.140 1.00 78.19 74 MET A CA 1
ATOM 533 C C . MET A 1 74 ? -11.714 -8.739 8.205 1.00 78.19 74 MET A C 1
ATOM 535 O O . MET A 1 74 ? -12.895 -8.442 8.309 1.00 78.19 74 MET A O 1
ATOM 539 N N . ARG A 1 75 ? -11.138 -9.658 8.994 1.00 75.62 75 ARG A N 1
ATOM 540 C CA . ARG A 1 75 ? -11.820 -10.286 10.141 1.00 75.62 75 ARG A CA 1
ATOM 541 C C . ARG A 1 75 ? -11.678 -9.473 11.425 1.00 75.62 75 ARG A C 1
ATOM 543 O O . ARG A 1 75 ? -12.346 -9.772 12.406 1.00 75.62 75 ARG A O 1
ATOM 550 N N . ALA A 1 76 ? -10.762 -8.508 11.440 1.00 74.19 76 ALA A N 1
ATOM 551 C CA . ALA A 1 76 ? -10.622 -7.531 12.505 1.00 74.19 76 ALA A CA 1
ATOM 552 C C . ALA A 1 76 ? -11.476 -6.304 12.155 1.00 74.19 76 ALA A C 1
ATOM 554 O O . ALA A 1 76 ? -10.960 -5.211 11.919 1.00 74.19 76 ALA A O 1
ATOM 555 N N . ASP A 1 77 ? -12.786 -6.512 12.072 1.00 69.31 77 ASP A N 1
ATOM 556 C CA . ASP A 1 77 ? -13.789 -5.478 11.871 1.00 69.31 77 ASP A CA 1
ATOM 557 C C . ASP A 1 77 ? -14.583 -5.238 13.160 1.00 69.31 77 ASP A C 1
ATOM 559 O O . ASP A 1 77 ? -14.549 -6.024 14.111 1.00 69.31 77 ASP A O 1
ATOM 563 N N . ASN A 1 78 ? -15.280 -4.109 13.214 1.00 67.56 78 ASN A N 1
ATOM 564 C CA . ASN A 1 78 ? -16.253 -3.843 14.258 1.00 67.56 78 ASN A CA 1
ATOM 565 C C . ASN A 1 78 ? -17.578 -3.419 13.647 1.00 67.56 78 ASN A C 1
ATOM 567 O O . ASN A 1 78 ? -17.715 -2.280 13.207 1.00 67.56 78 ASN A O 1
ATOM 571 N N . ASP A 1 79 ? -18.542 -4.337 13.634 1.00 66.50 79 ASP A N 1
ATOM 572 C CA . ASP A 1 79 ? -19.872 -4.118 13.055 1.00 66.50 79 ASP A CA 1
ATOM 573 C C . ASP A 1 79 ? -19.814 -3.589 11.604 1.00 66.50 79 ASP A C 1
ATOM 575 O O . ASP A 1 79 ? -20.633 -2.775 11.181 1.00 66.50 79 ASP A O 1
ATOM 579 N N . GLY A 1 80 ? -18.825 -4.045 10.825 1.00 64.12 80 GLY A N 1
ATOM 580 C CA . GLY A 1 80 ? -18.605 -3.618 9.440 1.00 64.12 80 GLY A CA 1
ATOM 581 C C . GLY A 1 80 ? -17.758 -2.349 9.269 1.00 64.12 80 GLY A C 1
ATOM 582 O O . GLY A 1 80 ? -17.406 -2.015 8.137 1.00 64.12 80 GLY A O 1
ATOM 583 N N . GLU A 1 81 ? -17.364 -1.669 10.353 1.00 67.00 81 GLU A N 1
ATOM 584 C CA . GLU A 1 81 ? -16.349 -0.612 10.315 1.00 67.00 81 GLU A CA 1
ATOM 585 C C . GLU A 1 81 ? -14.952 -1.232 10.465 1.00 67.00 81 GLU A C 1
ATOM 587 O O . GLU A 1 81 ? -14.545 -1.692 11.535 1.00 67.00 81 GLU A O 1
ATOM 592 N N . GLY A 1 82 ? -14.227 -1.300 9.349 1.00 63.62 82 GLY A N 1
ATOM 593 C CA . GLY A 1 82 ? -12.859 -1.805 9.297 1.00 63.62 82 GLY A CA 1
ATOM 594 C C . GLY A 1 82 ? -11.815 -0.721 9.562 1.00 63.62 82 GLY A C 1
ATOM 595 O O . GLY A 1 82 ? -12.050 0.476 9.399 1.00 63.62 82 GLY A O 1
ATOM 596 N N . GLY A 1 83 ? -10.609 -1.160 9.907 1.00 69.25 83 GLY A N 1
ATOM 597 C CA . GLY A 1 83 ? -9.436 -0.298 9.950 1.00 69.25 83 GLY A CA 1
ATOM 598 C C . GLY A 1 83 ? -8.986 0.072 11.354 1.00 69.25 83 GLY A C 1
ATOM 599 O O . GLY A 1 83 ? -9.667 -0.105 12.364 1.00 69.25 83 GLY A O 1
ATOM 600 N N . ILE A 1 84 ? -7.763 0.579 11.407 1.00 70.50 84 ILE A N 1
ATOM 601 C CA . ILE A 1 84 ? -7.037 0.732 12.663 1.00 70.50 84 ILE A CA 1
ATOM 602 C C . ILE A 1 84 ? -7.707 1.779 13.567 1.00 70.50 84 ILE A C 1
ATOM 604 O O . ILE A 1 84 ? -7.692 1.633 14.783 1.00 70.50 84 ILE A O 1
ATOM 608 N N . LEU A 1 85 ? -8.342 2.796 12.973 1.00 64.38 85 LEU A N 1
ATOM 609 C CA . LEU A 1 85 ? -9.071 3.843 13.689 1.00 64.38 85 LEU A CA 1
ATOM 610 C C . LEU A 1 85 ? -10.339 3.297 14.358 1.00 64.38 85 LEU A C 1
ATOM 612 O O . LEU A 1 85 ? -10.537 3.536 15.551 1.00 64.38 85 LEU A O 1
ATOM 616 N N . ALA A 1 86 ? -11.130 2.494 13.640 1.00 66.19 86 ALA A N 1
ATOM 617 C CA . ALA A 1 86 ? -12.311 1.831 14.192 1.00 66.19 86 ALA A CA 1
ATOM 618 C C . ALA A 1 86 ? -11.918 0.911 15.359 1.00 66.19 86 ALA A C 1
ATOM 620 O O . ALA A 1 86 ? -12.428 1.054 16.470 1.00 66.19 86 ALA A O 1
ATOM 621 N N . LEU A 1 87 ? -10.898 0.067 15.161 1.00 67.88 87 LEU A N 1
ATOM 622 C CA . LEU A 1 87 ? -10.386 -0.838 16.194 1.00 67.88 87 LEU A CA 1
ATOM 623 C C . LEU A 1 87 ? -9.844 -0.097 17.426 1.00 67.88 87 LEU A C 1
ATOM 625 O O . LEU A 1 87 ? -10.041 -0.554 18.553 1.00 67.88 87 LEU A O 1
ATOM 629 N N . THR A 1 88 ? -9.209 1.067 17.250 1.00 67.62 88 THR A N 1
ATOM 630 C CA . THR A 1 88 ? -8.730 1.877 18.385 1.00 67.62 88 THR A CA 1
ATOM 631 C C . THR A 1 88 ? -9.852 2.526 19.195 1.00 67.62 88 THR A C 1
ATOM 633 O O . THR A 1 88 ? -9.697 2.707 20.406 1.00 67.62 88 THR A O 1
ATOM 636 N N . ALA A 1 89 ? -10.995 2.831 18.573 1.00 66.81 89 ALA A N 1
ATOM 637 C CA . ALA A 1 89 ? -12.146 3.425 19.252 1.00 66.81 89 ALA A CA 1
ATOM 638 C C . ALA A 1 89 ? -12.845 2.443 20.214 1.00 66.81 89 ALA A C 1
ATOM 640 O O . ALA A 1 89 ? -13.467 2.863 21.191 1.00 66.81 89 ALA A O 1
ATOM 641 N N . LEU A 1 90 ? -12.689 1.134 19.993 1.00 67.00 90 LEU A N 1
ATOM 642 C CA . LEU A 1 90 ? -13.390 0.072 20.733 1.00 67.00 90 LEU A CA 1
ATOM 643 C C . LEU A 1 90 ? -12.582 -0.534 21.874 1.00 67.00 90 LEU A C 1
ATOM 645 O O . LEU A 1 90 ? -13.045 -1.446 22.562 1.00 67.00 90 LEU A O 1
ATOM 649 N N . LEU A 1 91 ? -11.370 -0.031 22.089 1.00 70.44 91 LEU A N 1
ATOM 650 C CA . LEU A 1 91 ? -10.459 -0.532 23.103 1.00 70.44 91 LEU A CA 1
ATOM 651 C C . LEU A 1 91 ? -11.045 -0.351 24.512 1.00 70.44 91 LEU A C 1
ATOM 653 O O . LEU A 1 91 ? -11.032 0.743 25.086 1.00 70.44 91 LEU A O 1
ATOM 657 N N . LYS A 1 92 ? -11.511 -1.460 25.093 1.00 63.25 92 LYS A N 1
ATOM 658 C CA . LYS A 1 92 ? -11.965 -1.572 26.486 1.00 63.25 92 LYS A CA 1
ATOM 659 C C . LYS A 1 92 ? -10.913 -2.323 27.307 1.00 63.25 92 LYS A C 1
ATOM 661 O O . LYS A 1 92 ? -10.387 -3.338 26.866 1.00 63.25 92 LYS A O 1
ATOM 666 N N . GLY A 1 93 ? -10.592 -1.831 28.503 1.00 67.12 93 GLY A N 1
ATOM 667 C CA . GLY A 1 93 ? -9.623 -2.476 29.394 1.00 67.12 93 GLY A CA 1
ATOM 668 C C . GLY A 1 93 ? -8.982 -1.522 30.409 1.00 67.12 93 GLY A C 1
ATOM 669 O O . GLY A 1 93 ? -9.335 -0.340 30.453 1.00 67.12 93 GLY A O 1
ATOM 670 N N . PRO A 1 94 ? -8.030 -2.015 31.227 1.00 71.31 94 PRO A N 1
ATOM 671 C CA . PRO A 1 94 ? -7.327 -1.213 32.227 1.00 71.31 94 PRO A CA 1
ATOM 672 C C . PRO A 1 94 ? -6.646 0.009 31.597 1.00 71.31 94 PRO A C 1
ATOM 674 O O . PRO A 1 94 ? -6.093 -0.083 30.500 1.00 71.31 94 PRO A O 1
ATOM 677 N N . ILE A 1 95 ? -6.621 1.140 32.314 1.00 72.81 95 ILE A N 1
ATOM 678 C CA . ILE A 1 95 ? -6.105 2.438 31.826 1.00 72.81 95 ILE A CA 1
ATOM 679 C C . ILE A 1 95 ? -4.700 2.315 31.211 1.00 72.81 95 ILE A C 1
ATOM 681 O O . ILE A 1 95 ? -4.421 2.927 30.180 1.00 72.81 95 ILE A O 1
ATOM 685 N N . ARG A 1 96 ? -3.825 1.491 31.805 1.00 75.44 96 ARG A N 1
ATOM 686 C CA . ARG A 1 96 ? -2.456 1.268 31.317 1.00 75.44 96 ARG A CA 1
ATOM 687 C C . ARG A 1 96 ? -2.433 0.566 29.954 1.00 75.44 96 ARG A C 1
ATOM 689 O O . ARG A 1 96 ? -1.780 1.062 29.043 1.00 75.44 96 ARG A O 1
ATOM 696 N N . THR A 1 97 ? -3.189 -0.519 29.791 1.00 76.75 97 THR A N 1
ATOM 697 C CA . THR A 1 97 ? -3.302 -1.268 28.526 1.00 76.75 97 THR A CA 1
ATOM 698 C C . THR A 1 97 ? -3.972 -0.429 27.440 1.00 76.75 97 THR A C 1
ATOM 700 O O . THR A 1 97 ? -3.492 -0.375 26.311 1.00 76.75 97 THR A O 1
ATOM 703 N N . ARG A 1 98 ? -5.032 0.308 27.797 1.00 79.12 98 ARG A N 1
ATOM 704 C CA . ARG A 1 98 ? -5.732 1.218 26.883 1.00 79.12 98 ARG A CA 1
ATOM 705 C C . ARG A 1 98 ? -4.804 2.309 26.348 1.00 79.12 98 ARG A C 1
ATOM 707 O O . ARG A 1 98 ? -4.801 2.563 25.150 1.00 79.12 98 ARG A O 1
ATOM 714 N N . ARG A 1 99 ? -3.980 2.920 27.208 1.00 81.25 99 ARG A N 1
ATOM 715 C CA . ARG A 1 99 ? -3.018 3.952 26.791 1.00 81.25 99 ARG A CA 1
ATOM 716 C C . ARG A 1 99 ? -1.980 3.403 25.810 1.00 81.25 99 ARG A C 1
ATOM 718 O O . ARG A 1 99 ? -1.712 4.056 24.810 1.00 81.25 99 ARG A O 1
ATOM 725 N N . THR A 1 100 ? -1.435 2.212 26.062 1.00 82.38 100 THR A N 1
ATOM 726 C CA . THR A 1 100 ? -0.479 1.568 25.144 1.00 82.38 100 THR A CA 1
ATOM 727 C C . THR A 1 100 ? -1.107 1.267 23.784 1.00 82.38 100 THR A C 1
ATOM 729 O O . THR A 1 100 ? -0.507 1.569 22.757 1.00 82.38 100 THR A O 1
ATOM 732 N N . LEU A 1 101 ? -2.327 0.726 23.764 1.00 81.50 101 LEU A N 1
ATOM 733 C CA . LEU A 1 101 ? -3.027 0.392 22.523 1.00 81.50 101 LEU A CA 1
ATOM 734 C C . LEU A 1 101 ? -3.420 1.640 21.714 1.00 81.50 101 LEU A C 1
ATOM 736 O O . LEU A 1 101 ? -3.302 1.627 20.494 1.00 81.50 101 LEU A O 1
ATOM 740 N N . ILE A 1 102 ? -3.799 2.739 22.376 1.00 82.38 102 ILE A N 1
ATOM 741 C CA . ILE A 1 102 ? -4.036 4.033 21.713 1.00 82.38 102 ILE A CA 1
ATOM 742 C C . ILE A 1 102 ? -2.749 4.566 21.076 1.00 82.38 102 ILE A C 1
ATOM 744 O O . ILE A 1 102 ? -2.786 5.027 19.942 1.00 82.38 102 ILE A O 1
ATOM 748 N N . VAL A 1 103 ? -1.609 4.494 21.772 1.00 86.44 103 VAL A N 1
ATOM 749 C CA . VAL A 1 103 ? -0.321 4.944 21.214 1.00 86.44 103 VAL A CA 1
ATOM 750 C C . VAL A 1 103 ? 0.076 4.101 20.001 1.00 86.44 103 VAL A C 1
ATOM 752 O O . VAL A 1 103 ? 0.476 4.662 18.986 1.00 86.44 103 VAL A O 1
ATOM 755 N N . LEU A 1 104 ? -0.087 2.776 20.071 1.00 84.31 104 LEU A N 1
ATOM 756 C CA . LEU A 1 104 ? 0.153 1.883 18.932 1.00 84.31 104 LEU A CA 1
ATOM 757 C C . LEU A 1 104 ? -0.779 2.190 17.752 1.00 84.31 104 LEU A C 1
ATOM 759 O O . LEU A 1 104 ? -0.334 2.222 16.609 1.00 84.31 104 LEU A O 1
ATOM 763 N N . GLY A 1 105 ? -2.052 2.467 18.030 1.00 82.81 105 GLY A N 1
ATOM 764 C CA . GLY A 1 105 ? -3.030 2.880 17.031 1.00 82.81 105 GLY A CA 1
ATOM 765 C C . GLY A 1 105 ? -2.701 4.216 16.373 1.00 82.81 105 GLY A C 1
ATOM 766 O O . GLY A 1 105 ? -2.728 4.337 15.154 1.00 82.81 105 GLY A O 1
ATOM 767 N N . LEU A 1 106 ? -2.327 5.222 17.161 1.00 85.62 106 LEU A N 1
ATOM 768 C CA . LEU A 1 106 ? -1.916 6.522 16.637 1.00 85.62 106 LEU A CA 1
ATOM 769 C C . LEU A 1 106 ? -0.658 6.392 15.772 1.00 85.62 106 LEU A C 1
ATOM 771 O O . LEU A 1 106 ? -0.587 6.972 14.693 1.00 85.62 106 LEU A O 1
ATOM 775 N N . PHE A 1 107 ? 0.300 5.580 16.217 1.00 87.69 107 PHE A N 1
ATOM 776 C CA . PHE A 1 107 ? 1.512 5.288 15.461 1.00 87.69 107 PHE A CA 1
ATOM 777 C C . PHE A 1 107 ? 1.202 4.604 14.123 1.00 87.69 107 PHE A C 1
ATOM 779 O O . PHE A 1 107 ? 1.668 5.059 13.082 1.00 87.69 107 PHE A O 1
ATOM 786 N N . GLY A 1 108 ? 0.353 3.572 14.120 1.00 84.62 108 GLY A N 1
ATOM 787 C CA . GLY A 1 108 ? -0.094 2.940 12.877 1.00 84.62 108 GLY A CA 1
ATOM 788 C C . GLY A 1 108 ? -0.826 3.913 11.946 1.00 84.62 108 GLY A C 1
ATOM 789 O O . GLY A 1 108 ? -0.694 3.814 10.730 1.00 84.62 108 GLY A O 1
ATOM 790 N N . THR A 1 109 ? -1.559 4.884 12.502 1.00 83.12 109 THR A N 1
ATOM 791 C CA . THR A 1 109 ? -2.342 5.852 11.715 1.00 83.12 109 THR A CA 1
ATOM 792 C C . THR A 1 109 ? -1.391 6.834 11.049 1.00 83.12 109 THR A C 1
ATOM 794 O O . THR A 1 109 ? -1.569 7.168 9.883 1.00 83.12 109 THR A O 1
ATOM 797 N N . ALA A 1 110 ? -0.346 7.251 11.767 1.00 86.62 110 ALA A N 1
ATOM 798 C CA . ALA A 1 110 ? 0.713 8.085 11.220 1.00 86.62 110 ALA A CA 1
ATOM 799 C C . ALA A 1 110 ? 1.476 7.377 10.088 1.00 86.62 110 ALA A C 1
ATOM 801 O O . ALA A 1 110 ? 1.761 8.009 9.075 1.00 86.62 110 ALA A O 1
ATOM 802 N N . LEU A 1 111 ? 1.754 6.073 10.219 1.00 86.81 111 LEU A N 1
ATOM 803 C CA . LEU A 1 111 ? 2.368 5.288 9.141 1.00 86.81 111 LEU A CA 1
ATOM 804 C C . LEU A 1 111 ? 1.463 5.201 7.907 1.00 86.81 111 LEU A C 1
ATOM 806 O O . LEU A 1 111 ? 1.943 5.419 6.801 1.00 86.81 111 LEU A O 1
ATOM 810 N N . LEU A 1 112 ? 0.163 4.950 8.094 1.00 83.38 112 LEU A N 1
ATOM 811 C CA . LEU A 1 112 ? -0.808 4.925 6.996 1.00 83.38 112 LEU A CA 1
ATOM 812 C C . LEU A 1 112 ? -0.926 6.291 6.304 1.00 83.38 112 LEU A C 1
ATOM 814 O O . LEU A 1 112 ? -1.029 6.364 5.084 1.00 83.38 112 LEU A O 1
ATOM 818 N N . TYR A 1 113 ? -0.893 7.378 7.077 1.00 83.25 113 TYR A N 1
ATOM 819 C CA . TYR A 1 113 ? -0.904 8.732 6.531 1.00 83.25 113 TYR A CA 1
ATOM 820 C C . TYR A 1 113 ? 0.373 9.032 5.735 1.00 83.25 113 TYR A C 1
ATOM 822 O O . TYR A 1 113 ? 0.303 9.626 4.664 1.00 83.25 113 TYR A O 1
ATOM 830 N N . GLY A 1 114 ? 1.531 8.584 6.233 1.00 84.44 114 GLY A N 1
ATOM 831 C CA . GLY A 1 114 ? 2.801 8.678 5.516 1.00 84.44 114 GLY A CA 1
ATOM 832 C C . GLY A 1 114 ? 2.780 7.912 4.194 1.00 84.44 114 GLY A C 1
ATOM 833 O O . GLY A 1 114 ? 3.150 8.473 3.169 1.00 84.44 114 GLY A O 1
ATOM 834 N N . ASP A 1 115 ? 2.281 6.676 4.203 1.00 83.38 115 ASP A N 1
ATOM 835 C CA . ASP A 1 115 ? 2.116 5.847 3.002 1.00 83.38 115 ASP A CA 1
ATOM 836 C C . ASP A 1 115 ? 1.207 6.540 1.970 1.00 83.38 115 ASP A C 1
ATOM 838 O O . ASP A 1 115 ? 1.604 6.756 0.826 1.00 83.38 115 ASP A O 1
ATOM 842 N N . GLY A 1 116 ? 0.050 7.050 2.412 1.00 77.38 116 GLY A N 1
ATOM 843 C CA . GLY A 1 116 ? -0.879 7.801 1.562 1.00 77.38 116 GLY A CA 1
ATOM 844 C C . GLY A 1 116 ? -0.325 9.119 0.998 1.00 77.38 116 GLY A C 1
ATOM 845 O O . GLY A 1 116 ? -0.820 9.597 -0.021 1.00 77.38 116 GLY A O 1
ATOM 846 N N . MET A 1 117 ? 0.699 9.714 1.622 1.00 83.25 117 MET A N 1
ATOM 847 C CA . MET A 1 117 ? 1.407 10.883 1.081 1.00 83.25 117 MET A CA 1
ATOM 848 C C . MET A 1 117 ? 2.525 10.504 0.102 1.00 83.25 117 MET A C 1
ATOM 850 O O . MET A 1 117 ? 2.788 11.253 -0.840 1.00 83.25 117 MET A O 1
ATOM 854 N N . ILE A 1 118 ? 3.199 9.374 0.326 1.00 83.56 118 ILE A N 1
ATOM 855 C CA . ILE A 1 118 ? 4.360 8.947 -0.462 1.00 83.56 118 ILE A CA 1
ATOM 856 C C . ILE A 1 118 ? 3.926 8.390 -1.823 1.00 83.56 118 ILE A C 1
ATOM 858 O O . ILE A 1 118 ? 4.549 8.721 -2.835 1.00 83.56 118 ILE A O 1
ATOM 862 N N . THR A 1 119 ? 2.855 7.596 -1.887 1.00 83.88 119 THR A N 1
ATOM 863 C CA . THR A 1 119 ? 2.482 6.915 -3.136 1.00 83.88 119 THR A CA 1
ATOM 864 C C . THR A 1 119 ? 2.119 7.859 -4.288 1.00 83.88 119 THR A C 1
ATOM 866 O O . THR A 1 119 ? 2.619 7.632 -5.391 1.00 83.88 119 THR A O 1
ATOM 869 N N . PRO A 1 120 ? 1.366 8.963 -4.094 1.00 80.44 120 PRO A N 1
ATOM 870 C CA . PRO A 1 120 ? 1.133 9.935 -5.164 1.00 80.44 120 PRO A CA 1
ATOM 871 C C . PRO A 1 120 ? 2.430 10.558 -5.693 1.00 80.44 120 PRO A C 1
ATOM 873 O O . PRO A 1 120 ? 2.594 10.689 -6.905 1.00 80.44 120 PRO A O 1
ATOM 876 N N . ALA A 1 121 ? 3.375 10.889 -4.806 1.00 81.88 121 ALA A N 1
ATOM 877 C CA . ALA A 1 121 ? 4.661 11.464 -5.196 1.00 81.88 121 ALA A CA 1
ATOM 878 C C . ALA A 1 121 ? 5.497 10.472 -6.023 1.00 81.88 121 ALA A C 1
ATOM 880 O O . ALA A 1 121 ? 5.992 10.823 -7.095 1.00 81.88 121 ALA A O 1
ATOM 881 N N . ILE A 1 122 ? 5.597 9.215 -5.570 1.00 79.56 122 ILE A N 1
ATOM 882 C CA . ILE A 1 122 ? 6.317 8.158 -6.298 1.00 79.56 122 ILE A CA 1
ATOM 883 C C . ILE A 1 122 ? 5.622 7.833 -7.625 1.00 79.56 122 ILE A C 1
ATOM 885 O O . ILE A 1 122 ? 6.297 7.637 -8.636 1.00 79.56 122 ILE A O 1
ATOM 889 N N . SER A 1 123 ? 4.288 7.801 -7.655 1.00 78.44 123 SER A N 1
ATOM 890 C CA . SER A 1 123 ? 3.520 7.515 -8.868 1.00 78.44 123 SER A CA 1
ATOM 891 C C . SER A 1 123 ? 3.696 8.598 -9.934 1.00 78.44 123 SER A C 1
ATOM 893 O O . SER A 1 123 ? 3.829 8.256 -11.108 1.00 78.44 123 SER A O 1
ATOM 895 N N . VAL A 1 124 ? 3.702 9.884 -9.557 1.00 81.00 124 VAL A N 1
ATOM 896 C CA . VAL A 1 124 ? 3.937 10.993 -10.500 1.00 81.00 124 VAL A CA 1
ATOM 897 C C . VAL A 1 124 ? 5.364 10.935 -11.037 1.00 81.00 124 VAL A C 1
ATOM 899 O O . VAL A 1 124 ? 5.553 10.969 -12.251 1.00 81.00 124 VAL A O 1
ATOM 902 N N . LEU A 1 125 ? 6.356 10.756 -10.161 1.00 78.06 125 LEU A N 1
ATOM 903 C CA . LEU A 1 125 ? 7.758 10.642 -10.563 1.00 78.06 125 LEU A CA 1
ATOM 904 C C . LEU A 1 125 ? 7.978 9.450 -11.511 1.00 78.06 125 LEU A C 1
ATOM 906 O O . LEU A 1 125 ? 8.555 9.616 -12.581 1.00 78.06 125 LEU A O 1
ATOM 910 N N . SER A 1 126 ? 7.411 8.283 -11.192 1.00 73.62 126 SER A N 1
ATOM 911 C CA . SER A 1 126 ? 7.496 7.084 -12.041 1.00 73.62 126 SER A CA 1
ATOM 912 C C . SER A 1 126 ? 6.814 7.272 -13.402 1.00 73.62 126 SER A C 1
ATOM 914 O O . SER A 1 126 ? 7.304 6.775 -14.416 1.00 73.62 126 SER A O 1
ATOM 916 N N . ALA A 1 127 ? 5.683 7.986 -13.452 1.00 75.88 127 ALA A N 1
ATOM 917 C CA . ALA A 1 127 ? 4.986 8.281 -14.703 1.00 75.88 127 ALA A CA 1
ATOM 918 C C . ALA A 1 127 ? 5.801 9.225 -15.598 1.00 75.88 127 ALA A C 1
ATOM 920 O O . ALA A 1 127 ? 5.884 9.009 -16.807 1.00 75.88 127 ALA A O 1
ATOM 921 N N . VAL A 1 128 ? 6.427 10.244 -15.006 1.00 73.75 128 VAL A N 1
ATOM 922 C CA . VAL A 1 128 ? 7.273 11.197 -15.731 1.00 73.75 128 VAL A CA 1
ATOM 923 C C . VAL A 1 128 ? 8.550 10.520 -16.245 1.00 73.75 128 VAL A C 1
ATOM 925 O O . VAL A 1 128 ? 8.880 10.671 -17.421 1.00 73.75 128 VAL A O 1
ATOM 928 N N . GLU A 1 129 ? 9.213 9.699 -15.429 1.00 72.06 129 GLU A N 1
ATOM 929 C CA . GLU A 1 129 ? 10.363 8.890 -15.865 1.00 72.06 129 GLU A CA 1
ATOM 930 C C . GLU A 1 129 ? 9.985 7.906 -16.987 1.00 72.06 129 GLU A C 1
ATOM 932 O O . GLU A 1 129 ? 10.749 7.696 -17.928 1.00 72.06 129 GLU A O 1
ATOM 937 N N . GLY A 1 130 ? 8.781 7.326 -16.942 1.00 70.31 130 GLY A N 1
ATOM 938 C CA . GLY A 1 130 ? 8.274 6.460 -18.010 1.00 70.31 130 GLY A CA 1
ATOM 939 C C . GLY A 1 130 ? 8.099 7.180 -19.354 1.00 70.31 130 GLY A C 1
ATOM 940 O O . GLY A 1 130 ? 8.330 6.586 -20.409 1.00 70.31 130 GLY A O 1
ATOM 941 N N . ILE A 1 131 ? 7.731 8.465 -19.334 1.00 70.81 131 ILE A N 1
ATOM 942 C CA . ILE A 1 131 ? 7.606 9.291 -20.545 1.00 70.81 131 ILE A CA 1
ATOM 943 C C . ILE A 1 131 ? 8.980 9.557 -21.174 1.00 70.81 131 ILE A C 1
ATOM 945 O O . ILE A 1 131 ? 9.095 9.538 -22.401 1.00 70.81 131 ILE A O 1
ATOM 949 N N . GLU A 1 132 ? 10.020 9.755 -20.364 1.00 64.88 132 GLU A N 1
ATOM 950 C CA . GLU A 1 132 ? 11.395 9.968 -20.838 1.00 64.88 132 GLU A CA 1
ATOM 951 C C . GLU A 1 132 ? 11.906 8.783 -21.675 1.00 64.88 132 GLU A C 1
ATOM 953 O O . GLU A 1 132 ? 12.539 8.973 -22.714 1.00 64.88 132 GLU A O 1
ATOM 958 N N . ILE A 1 133 ? 11.534 7.559 -21.286 1.00 67.38 133 ILE A N 1
ATOM 959 C CA . ILE A 1 133 ? 11.871 6.326 -22.013 1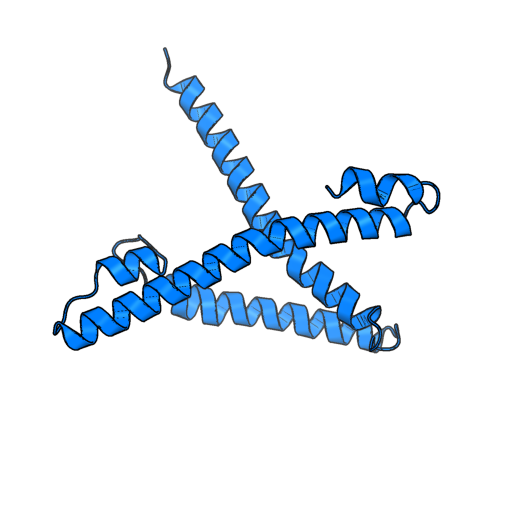.00 67.38 133 ILE A CA 1
ATOM 960 C C . ILE A 1 133 ? 11.154 6.261 -23.376 1.00 67.38 133 ILE A C 1
ATOM 962 O O . ILE A 1 133 ? 11.720 5.769 -24.352 1.00 67.38 133 ILE A O 1
ATOM 966 N N . ALA A 1 134 ? 9.912 6.752 -23.464 1.00 61.91 134 ALA A N 1
ATOM 967 C CA . ALA A 1 134 ? 9.095 6.684 -24.680 1.00 61.91 134 ALA A CA 1
ATOM 968 C C . ALA A 1 134 ? 9.350 7.841 -25.668 1.00 61.91 134 ALA A C 1
ATOM 970 O O . ALA A 1 134 ? 9.163 7.669 -26.874 1.00 61.91 134 ALA A O 1
ATOM 971 N N . ALA A 1 135 ? 9.768 9.015 -25.182 1.00 65.94 135 ALA A N 1
ATOM 972 C CA . ALA A 1 135 ? 10.026 10.203 -25.993 1.00 65.94 135 ALA A CA 1
ATOM 973 C C . ALA A 1 135 ? 11.251 10.992 -25.471 1.00 65.94 135 ALA A C 1
ATOM 975 O O . ALA A 1 135 ? 11.097 11.943 -24.704 1.00 65.94 135 ALA A O 1
ATOM 976 N N . PRO A 1 136 ? 12.475 10.701 -25.952 1.00 62.84 136 PRO A N 1
ATOM 977 C CA . PRO A 1 136 ? 13.706 11.356 -25.480 1.00 62.84 136 PRO A CA 1
ATOM 978 C C . PRO A 1 136 ? 13.749 12.882 -25.696 1.00 62.84 136 PRO A C 1
ATOM 980 O O . PRO A 1 136 ? 14.551 13.592 -25.094 1.00 62.84 136 PRO A O 1
ATOM 983 N N . SER A 1 137 ? 12.889 13.414 -26.570 1.00 63.62 137 SER A N 1
ATOM 984 C CA . SER A 1 137 ? 12.811 14.835 -26.926 1.00 63.62 137 SER A CA 1
ATOM 985 C C . SER A 1 137 ? 12.111 15.725 -25.889 1.00 63.62 137 SER A C 1
ATOM 987 O O . SER A 1 137 ? 12.144 16.945 -26.042 1.00 63.62 137 SER A O 1
ATOM 989 N N . VAL A 1 138 ? 11.479 15.165 -24.846 1.00 60.94 138 VAL A N 1
ATOM 990 C CA . VAL A 1 138 ? 10.793 15.947 -23.791 1.00 60.94 138 VAL A CA 1
ATOM 991 C C . VAL A 1 138 ? 11.623 16.162 -22.518 1.00 60.94 138 VAL A C 1
ATOM 993 O O . VAL A 1 138 ? 11.111 16.701 -21.541 1.00 60.94 138 VAL A O 1
ATOM 996 N N . HIS A 1 139 ? 12.916 15.823 -22.537 1.00 58.06 139 HIS A N 1
ATOM 997 C CA . HIS A 1 139 ? 13.826 15.886 -21.383 1.00 58.06 139 HIS A CA 1
ATOM 998 C C . HIS A 1 139 ? 13.808 17.224 -20.610 1.00 58.06 139 HIS A C 1
ATOM 1000 O O . HIS A 1 139 ? 13.886 17.236 -19.386 1.00 58.06 139 HIS A O 1
ATOM 1006 N N . ASN A 1 140 ? 13.641 18.358 -21.305 1.00 59.94 140 ASN A N 1
ATOM 1007 C CA . ASN A 1 140 ? 13.600 19.693 -20.685 1.00 59.94 14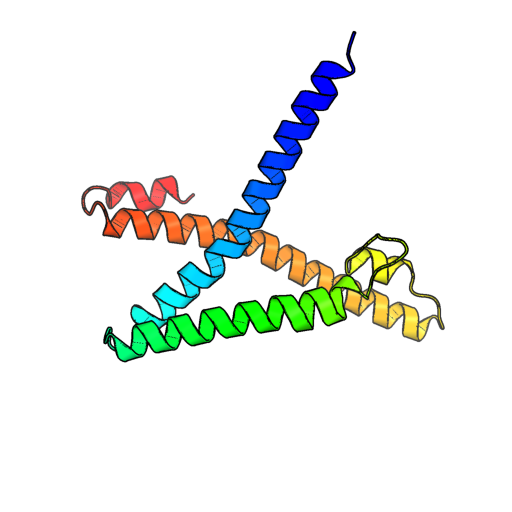0 ASN A CA 1
ATOM 1008 C C . ASN A 1 140 ? 12.251 20.055 -20.027 1.00 59.94 140 ASN A C 1
ATOM 1010 O O . ASN A 1 140 ? 12.162 21.094 -19.374 1.00 59.94 140 ASN A O 1
ATOM 1014 N N . LEU A 1 141 ? 11.203 19.239 -20.199 1.00 60.38 141 LEU A N 1
ATOM 1015 C CA . LEU A 1 141 ? 9.877 19.442 -19.594 1.00 60.38 141 LEU A CA 1
ATOM 1016 C C . LEU A 1 141 ? 9.585 18.498 -18.416 1.00 60.38 141 LEU A C 1
ATOM 1018 O O . LEU A 1 141 ? 8.572 18.679 -17.747 1.00 60.38 141 LEU A O 1
ATOM 1022 N N . VAL A 1 142 ? 10.471 17.541 -18.127 1.00 56.88 142 VAL A N 1
ATOM 1023 C CA . VAL A 1 142 ? 10.324 16.567 -17.031 1.00 56.88 142 VAL A CA 1
ATOM 1024 C C . VAL A 1 142 ? 10.237 17.286 -15.677 1.00 56.88 142 VAL A C 1
ATOM 1026 O O . VAL A 1 142 ? 9.262 17.123 -14.950 1.00 56.88 142 VAL A O 1
ATOM 1029 N N . ILE A 1 143 ? 11.186 18.173 -15.364 1.00 57.56 143 ILE A N 1
ATOM 1030 C CA . ILE A 1 143 ? 11.238 18.853 -14.055 1.00 57.56 143 ILE A CA 1
ATOM 1031 C C . ILE A 1 143 ? 10.022 19.780 -13.818 1.00 57.56 143 ILE A C 1
ATOM 1033 O O . ILE A 1 143 ? 9.421 19.677 -12.751 1.00 57.56 143 ILE A O 1
ATOM 1037 N N . PRO A 1 144 ? 9.590 20.635 -14.772 1.00 59.59 144 PRO A N 1
ATOM 1038 C CA . PRO A 1 144 ? 8.429 21.508 -14.573 1.00 59.59 144 PRO A CA 1
ATOM 1039 C C . PRO A 1 144 ? 7.076 20.798 -14.412 1.00 59.59 144 PRO A C 1
ATOM 1041 O O . PRO A 1 144 ? 6.174 21.388 -13.835 1.00 59.59 144 PRO A O 1
ATOM 1044 N N . ILE A 1 145 ? 6.903 19.583 -14.948 1.00 57.69 145 ILE A N 1
ATOM 1045 C CA . ILE A 1 145 ? 5.632 18.830 -14.863 1.00 57.69 145 ILE A CA 1
ATOM 1046 C C . ILE A 1 145 ? 5.522 18.051 -13.543 1.00 57.69 145 ILE A C 1
ATOM 1048 O O . ILE A 1 145 ? 4.422 17.720 -13.109 1.00 57.69 145 ILE A O 1
ATOM 1052 N N . THR A 1 146 ? 6.657 17.750 -12.909 1.00 55.47 146 THR A N 1
ATOM 1053 C CA . THR A 1 146 ? 6.703 16.910 -11.701 1.00 55.47 146 THR A CA 1
ATOM 1054 C C . THR A 1 146 ? 6.412 17.697 -10.410 1.00 55.47 146 THR A C 1
ATOM 1056 O O . THR A 1 146 ? 6.216 17.076 -9.367 1.00 55.47 146 THR A O 1
ATOM 1059 N N . VAL A 1 147 ? 6.392 19.040 -10.457 1.00 49.78 147 VAL A N 1
ATOM 1060 C CA . VAL A 1 147 ? 6.224 19.945 -9.295 1.00 49.78 147 VAL A CA 1
ATOM 1061 C C . VAL A 1 147 ? 4.865 20.634 -9.298 1.00 49.78 147 VAL A C 1
ATOM 1063 O O . VAL A 1 147 ? 4.473 21.157 -10.363 1.00 49.78 147 VAL A O 1
#

Sequence (147 aa):
MDTSKSSKLAVGLTVGAIGVVFGDIGTSPLYALRESLAGEHGLATTEANVLGVLSLMFWSLVIVISIKYIGIVMRADNDGEGGILALTALLKGPIRTRRTLIVLGLFGTALLYGDGMITPAISVLSAVEGIEIAAPSVHNLVIPITV

Radius of gyration: 21.06 Å; chains: 1; bounding box: 59×38×59 Å

pLDDT: mean 76.89, std 10.84, range [48.38, 94.94]

Secondary structure (DSSP, 8-state):
--HHHHHHHHHHHHHHHHHHHHHHHHHHHHHHHHHHHHSTTPPP--HHHHHHHHHHHHHHHHHIIIIIIIIIGGGSEETTEESHHHHHHT--S-HHHHHHHHHHHHHHHHHHHHHHHHHHHHHHHHHHHHHHHH-GGGGGGHHHHH-

Foldseek 3Di:
DPVVVVVVVVVVVVVVVVVVVVLLVPQVLVVVLCCCQPNPPHDDPDPVSSVVSVVCVVVVCVCCCVCVNVVPQCVLADVNHGDLVRNLVPDDDDPVVNVVSNVVSVVVVVVVVVSVVVSVLSSLLVVLVVVCVVDVVCVVVSVVSSD